Protein AF-A0A2T6ZXD9-F1 (afdb_monomer_lite)

Organism: Tuber borchii (NCBI:txid42251)

InterPro domains:
  IPR003653 Ulp1 protease family, C-terminal catalytic domain [PF02902] (50-123)
  IPR003653 Ulp1 protease family, C-terminal catalytic domain [PS50600] (36-130)
  IPR038765 Papain-like cysteine peptidase superfamily [SSF54001] (25-124)
  IPR051947 Sentrin-specific protease [PTHR46896] (20-125)

Structure (mmCIF, N/CA/C/O backbone):
data_AF-A0A2T6ZXD9-F1
#
_entry.id   AF-A0A2T6ZXD9-F1
#
loop_
_atom_site.group_PDB
_atom_site.id
_atom_site.type_symbol
_atom_site.label_atom_id
_atom_site.label_alt_id
_atom_site.label_comp_id
_atom_site.label_asym_id
_atom_site.label_entity_id
_atom_site.label_seq_id
_atom_site.pdbx_PDB_ins_code
_atom_site.Cartn_x
_atom_site.Cartn_y
_atom_site.Cartn_z
_atom_site.occupancy
_atom_site.B_iso_or_equiv
_atom_site.auth_seq_id
_atom_site.auth_comp_id
_atom_site.auth_asym_id
_atom_site.auth_atom_id
_atom_site.pdbx_PDB_model_num
ATOM 1 N N . MET A 1 1 ? 11.673 -46.693 -31.190 1.00 43.56 1 MET A N 1
ATOM 2 C CA . MET A 1 1 ? 11.686 -45.631 -30.162 1.00 43.56 1 MET A CA 1
ATOM 3 C C . MET A 1 1 ? 11.709 -44.288 -30.877 1.00 43.56 1 MET A C 1
ATOM 5 O O . MET A 1 1 ? 12.627 -44.066 -31.653 1.00 43.56 1 MET A O 1
ATOM 9 N N . GLN A 1 2 ? 10.683 -43.449 -30.717 1.00 45.06 2 GLN A N 1
ATOM 10 C CA . GLN A 1 2 ? 10.698 -42.066 -31.217 1.00 45.06 2 GLN A CA 1
ATOM 11 C C . GLN A 1 2 ? 11.310 -41.153 -30.146 1.00 45.06 2 GLN A C 1
ATOM 13 O O . GLN A 1 2 ? 11.036 -41.375 -28.965 1.00 45.06 2 GLN A O 1
ATOM 18 N N . PRO A 1 3 ? 12.118 -40.145 -30.516 1.00 53.22 3 PRO A N 1
ATOM 19 C CA . PRO A 1 3 ? 12.628 -39.189 -29.548 1.00 53.22 3 PRO A CA 1
ATOM 20 C C . PRO A 1 3 ? 11.479 -38.319 -29.029 1.00 53.22 3 PRO A C 1
ATOM 22 O O . PRO A 1 3 ? 10.650 -37.827 -29.800 1.00 53.22 3 PRO A O 1
ATOM 25 N N . LEU A 1 4 ? 11.433 -38.155 -27.708 1.00 50.59 4 LEU A N 1
ATOM 26 C CA . LEU A 1 4 ? 10.533 -37.247 -27.008 1.00 50.59 4 LEU A CA 1
ATOM 27 C C . LEU A 1 4 ? 10.721 -35.841 -27.598 1.00 50.59 4 LEU A C 1
ATOM 29 O O . LEU A 1 4 ? 11.824 -35.299 -27.556 1.00 50.59 4 LEU A O 1
ATOM 33 N N . ARG A 1 5 ? 9.666 -35.264 -28.190 1.00 52.94 5 ARG A N 1
ATOM 34 C CA . ARG A 1 5 ? 9.670 -33.852 -28.594 1.00 52.94 5 ARG A CA 1
ATOM 35 C C . ARG A 1 5 ? 9.967 -33.031 -27.343 1.00 52.94 5 ARG A C 1
ATOM 37 O O . ARG A 1 5 ? 9.114 -32.948 -26.466 1.00 52.94 5 ARG A O 1
ATOM 44 N N . GLU A 1 6 ? 11.148 -32.426 -27.275 1.00 54.09 6 GLU A N 1
ATOM 45 C CA . GLU A 1 6 ? 11.405 -31.345 -26.330 1.00 54.09 6 GLU A CA 1
ATOM 46 C C . GLU A 1 6 ? 10.310 -30.296 -26.529 1.00 54.09 6 GLU A C 1
ATOM 48 O O . GLU A 1 6 ? 10.218 -29.653 -27.581 1.00 54.09 6 GLU A O 1
ATOM 53 N N . SER A 1 7 ? 9.436 -30.156 -25.534 1.00 50.47 7 SER A N 1
ATOM 54 C CA . SER A 1 7 ? 8.507 -29.043 -25.461 1.00 50.47 7 SER A CA 1
ATOM 55 C C . SER A 1 7 ? 9.352 -27.786 -25.306 1.00 50.47 7 SER A C 1
ATOM 57 O O . SER A 1 7 ? 9.782 -27.440 -24.207 1.00 50.47 7 SER A O 1
ATOM 59 N N . ARG A 1 8 ? 9.650 -27.112 -26.418 1.00 51.69 8 ARG A N 1
ATOM 60 C CA . ARG A 1 8 ? 10.178 -25.752 -26.374 1.00 51.69 8 ARG A CA 1
ATOM 61 C C . ARG A 1 8 ? 9.083 -24.891 -25.764 1.00 51.69 8 ARG A C 1
ATOM 63 O O . ARG A 1 8 ? 8.181 -24.453 -26.477 1.00 51.69 8 ARG A O 1
ATOM 70 N N . SER A 1 9 ? 9.147 -24.685 -24.452 1.00 56.50 9 SER A N 1
ATOM 71 C CA . SER A 1 9 ? 8.380 -23.637 -23.795 1.00 56.50 9 SER A CA 1
ATOM 72 C C . SER A 1 9 ? 8.631 -22.344 -24.575 1.00 56.50 9 SER A C 1
ATOM 74 O O . SER A 1 9 ? 9.790 -22.070 -24.926 1.00 56.50 9 SER A O 1
ATOM 76 N N . PRO A 1 10 ? 7.589 -21.575 -24.931 1.00 58.97 10 PRO A N 1
ATOM 77 C CA . PRO A 1 10 ? 7.788 -20.286 -25.569 1.00 58.97 10 PRO A CA 1
ATOM 78 C C . PRO A 1 10 ? 8.762 -19.488 -24.704 1.00 58.97 10 PRO A C 1
ATOM 80 O O . PRO A 1 10 ? 8.555 -19.382 -23.499 1.00 58.97 10 PRO A O 1
ATOM 83 N N . LYS A 1 11 ? 9.848 -18.960 -25.283 1.00 60.44 11 LYS A N 1
ATOM 84 C CA . LYS A 1 11 ? 10.705 -18.014 -24.559 1.00 60.44 11 LYS A CA 1
ATOM 85 C C . LYS A 1 11 ? 9.822 -16.830 -24.188 1.00 60.44 11 LYS A C 1
ATOM 87 O O . LYS A 1 11 ? 9.493 -16.029 -25.066 1.00 60.44 11 LYS A O 1
ATOM 92 N N . VAL A 1 12 ? 9.403 -16.756 -22.929 1.00 65.44 12 VAL A N 1
ATOM 93 C CA . VAL A 1 12 ? 8.615 -15.634 -22.436 1.00 65.44 12 VAL A CA 1
ATOM 94 C C . VAL A 1 12 ? 9.453 -14.387 -22.644 1.00 65.44 12 VAL A C 1
ATOM 96 O O . VAL A 1 12 ? 10.605 -14.297 -22.213 1.00 65.44 12 VAL A O 1
ATOM 99 N N . ARG A 1 13 ? 8.921 -13.462 -23.444 1.00 71.62 13 ARG A N 1
ATOM 100 C CA . ARG A 1 13 ? 9.622 -12.220 -23.743 1.00 71.62 13 ARG A CA 1
ATOM 101 C C . ARG A 1 13 ? 9.670 -11.419 -22.453 1.00 71.62 13 ARG A C 1
ATOM 103 O O . ARG A 1 13 ? 8.627 -11.026 -21.936 1.00 71.62 13 ARG A O 1
ATOM 110 N N . LYS A 1 14 ? 10.884 -11.188 -21.953 1.00 80.69 14 LYS A N 1
ATOM 111 C CA . LYS A 1 14 ? 11.117 -10.263 -20.847 1.00 80.69 14 LYS A CA 1
ATOM 112 C C . LYS A 1 14 ? 10.500 -8.914 -21.211 1.00 80.69 14 LYS A C 1
ATOM 114 O O . LYS A 1 14 ? 10.654 -8.466 -22.348 1.00 80.69 14 LYS A O 1
ATOM 119 N N . LEU A 1 15 ? 9.800 -8.300 -20.261 1.00 88.81 15 LEU A N 1
ATOM 120 C CA . LEU A 1 15 ? 9.161 -7.009 -20.481 1.00 88.81 15 LEU A CA 1
ATOM 121 C C . LEU A 1 15 ? 10.205 -5.979 -20.930 1.00 88.81 15 LEU A C 1
ATOM 123 O O . LEU A 1 15 ? 11.213 -5.765 -20.252 1.00 88.81 15 LEU A O 1
ATOM 127 N N . GLU A 1 16 ? 9.959 -5.345 -22.073 1.00 91.94 16 GLU A N 1
ATOM 128 C CA . GLU A 1 16 ? 10.763 -4.215 -22.523 1.00 91.94 16 GLU A CA 1
ATOM 129 C C . GLU A 1 16 ? 10.326 -2.965 -21.763 1.00 91.94 16 GLU A C 1
ATOM 131 O O . GLU A 1 16 ? 9.183 -2.522 -21.870 1.00 91.94 16 GLU A O 1
ATOM 136 N N . LEU A 1 17 ? 11.237 -2.409 -20.964 1.00 92.56 17 LEU A N 1
ATOM 137 C CA . LEU A 1 17 ? 10.941 -1.222 -20.172 1.00 92.56 17 LEU A CA 1
ATOM 138 C C . LEU A 1 17 ? 10.900 0.043 -21.047 1.00 92.56 17 LEU A C 1
ATOM 140 O O . LEU A 1 17 ? 11.720 0.176 -21.965 1.00 92.56 17 LEU A O 1
ATOM 144 N N . PRO A 1 18 ? 9.985 0.987 -20.753 1.00 90.75 18 PRO A N 1
ATOM 145 C CA . PRO A 1 18 ? 9.837 2.215 -21.524 1.00 90.75 18 PRO A CA 1
ATOM 146 C C . PRO A 1 18 ? 11.098 3.080 -21.436 1.00 90.75 18 PRO A C 1
ATOM 148 O O . PRO A 1 18 ? 11.565 3.397 -20.350 1.00 90.75 18 PRO A O 1
ATOM 151 N N . LYS A 1 19 ? 11.640 3.501 -22.583 1.00 90.75 19 LYS A N 1
ATOM 152 C CA . LYS A 1 19 ? 12.809 4.392 -22.654 1.00 90.75 19 LYS A CA 1
ATOM 153 C C . LYS A 1 19 ? 12.383 5.829 -23.002 1.00 90.75 19 LYS A C 1
ATOM 155 O O . LYS A 1 19 ? 11.464 5.986 -23.803 1.00 90.75 19 LYS A O 1
ATOM 160 N N . PRO A 1 20 ? 13.083 6.863 -22.496 1.00 91.94 20 PRO A N 1
ATOM 161 C CA . PRO A 1 20 ? 14.217 6.789 -21.570 1.00 91.94 20 PRO A CA 1
ATOM 162 C C . PRO A 1 20 ? 13.789 6.397 -20.147 1.00 91.94 20 PRO A C 1
ATOM 164 O O . PRO A 1 20 ? 12.619 6.519 -19.787 1.00 91.94 20 PRO A O 1
ATOM 167 N N . LYS A 1 21 ? 14.756 5.942 -19.336 1.00 93.88 21 LYS A N 1
ATOM 168 C CA . LYS A 1 21 ? 14.542 5.726 -17.900 1.00 93.88 21 LYS A CA 1
ATOM 169 C C . LYS A 1 21 ? 13.995 7.011 -17.271 1.00 93.88 21 LYS A C 1
ATOM 171 O O . LYS A 1 21 ? 14.433 8.107 -17.621 1.00 93.88 21 LYS A O 1
ATOM 176 N N . TRP A 1 22 ? 13.043 6.862 -16.354 1.00 92.94 22 TRP A N 1
ATOM 177 C CA . TRP A 1 22 ? 12.459 7.991 -15.638 1.00 92.94 22 TRP A CA 1
ATOM 178 C C . TRP A 1 22 ? 13.537 8.770 -14.881 1.00 92.94 22 TRP A C 1
ATOM 180 O O . TRP A 1 22 ? 14.479 8.185 -1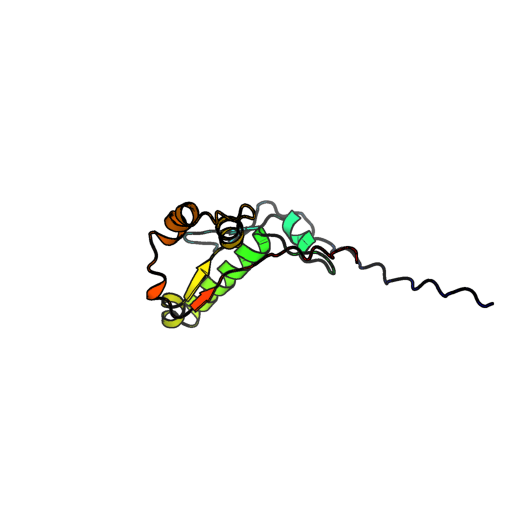4.346 1.00 92.94 22 TRP A O 1
ATOM 190 N N . LEU A 1 23 ? 13.391 10.094 -14.832 1.00 91.69 23 LEU A N 1
ATOM 191 C CA . LEU A 1 23 ? 14.345 10.969 -14.144 1.00 91.69 23 LEU A CA 1
ATOM 192 C C . LEU A 1 23 ? 14.267 10.831 -12.616 1.00 91.69 23 LEU A C 1
ATOM 194 O O . LEU A 1 23 ? 15.245 11.102 -11.926 1.00 91.69 23 LEU A O 1
ATOM 198 N N . SER A 1 24 ? 13.114 10.409 -12.095 1.00 94.81 24 SER A N 1
ATOM 199 C CA . SER A 1 24 ? 12.847 10.229 -10.670 1.00 94.81 24 SER A CA 1
ATOM 200 C C . SER A 1 24 ? 11.841 9.102 -10.439 1.00 94.81 24 SER A C 1
ATOM 202 O O . SER A 1 24 ? 11.048 8.786 -11.331 1.00 94.81 24 SER A O 1
ATOM 204 N N . SER A 1 25 ? 11.834 8.546 -9.229 1.00 95.94 25 SER A N 1
ATOM 205 C CA . SER A 1 25 ? 10.832 7.585 -8.767 1.00 95.94 25 SER A CA 1
ATOM 206 C C . SER A 1 25 ? 9.418 8.174 -8.839 1.00 95.94 25 SER A C 1
ATOM 208 O O . SER A 1 25 ? 9.208 9.374 -8.627 1.00 95.94 25 SER A O 1
ATOM 210 N N . LEU A 1 26 ? 8.430 7.324 -9.110 1.00 95.56 26 LEU A N 1
ATOM 211 C CA . LEU A 1 26 ? 7.018 7.685 -9.032 1.00 95.56 26 LEU A CA 1
ATOM 212 C C . LEU A 1 26 ? 6.594 7.742 -7.560 1.00 95.56 26 LEU A C 1
ATOM 214 O O . LEU A 1 26 ? 6.784 6.780 -6.820 1.00 95.56 26 LEU A O 1
ATOM 218 N N . LEU A 1 27 ? 5.982 8.853 -7.150 1.00 97.00 27 LEU A N 1
ATOM 219 C CA . LEU A 1 27 ? 5.413 9.033 -5.814 1.00 97.00 27 LEU A CA 1
ATOM 220 C C . LEU A 1 27 ? 3.890 9.118 -5.908 1.00 97.00 27 LEU A C 1
ATOM 222 O O . LEU A 1 27 ? 3.368 10.050 -6.521 1.00 97.00 27 LEU A O 1
ATOM 226 N N . TYR A 1 28 ? 3.182 8.176 -5.283 1.00 96.56 28 TYR A N 1
ATOM 227 C CA . TYR A 1 28 ? 1.718 8.123 -5.320 1.00 96.56 28 TYR A CA 1
ATOM 228 C C . TYR A 1 28 ? 1.082 7.956 -3.923 1.00 96.56 28 TYR A C 1
ATOM 230 O O . TYR A 1 28 ? 1.505 7.078 -3.182 1.00 96.56 28 TYR A O 1
ATOM 238 N N . PRO A 1 29 ? 0.027 8.702 -3.547 1.00 95.88 29 PRO A N 1
ATOM 239 C CA . PRO A 1 29 ? -0.619 9.732 -4.351 1.00 95.88 29 PRO A CA 1
ATOM 240 C C . PRO A 1 29 ? 0.328 10.907 -4.609 1.00 95.88 29 PRO A C 1
ATOM 242 O O . PRO A 1 29 ? 1.261 11.150 -3.842 1.00 95.88 29 PRO A O 1
ATOM 245 N N . PHE A 1 30 ? 0.102 11.610 -5.720 1.00 93.50 30 PHE A N 1
ATOM 246 C CA . PHE A 1 30 ? 0.940 12.746 -6.122 1.00 93.50 30 PHE A CA 1
ATOM 247 C C . PHE A 1 30 ? 0.933 13.863 -5.069 1.00 93.50 30 PHE A C 1
ATOM 249 O O . PHE A 1 30 ? 1.919 14.581 -4.893 1.00 93.50 30 PHE A O 1
ATOM 256 N N . GLU A 1 31 ? -0.158 13.948 -4.307 1.00 90.44 31 GLU A N 1
ATOM 257 C CA . GLU A 1 31 ? -0.357 14.883 -3.211 1.00 90.44 31 GLU A CA 1
ATOM 258 C C . GLU A 1 31 ? -0.844 14.162 -1.952 1.00 90.44 31 GLU A C 1
ATOM 260 O O . GLU A 1 31 ? -1.460 13.099 -2.014 1.00 90.44 31 GLU A O 1
ATOM 265 N N . GLY A 1 32 ? -0.567 14.750 -0.788 1.00 87.50 32 GLY A N 1
ATOM 266 C CA . GLY A 1 32 ? -0.995 14.198 0.495 1.00 87.50 32 GLY A CA 1
ATOM 267 C C . GLY A 1 32 ? -0.068 13.126 1.094 1.00 87.50 32 GLY A C 1
ATOM 268 O O . GLY A 1 32 ? 1.051 12.906 0.610 1.00 87.50 32 GLY A O 1
ATOM 269 N N . PRO A 1 33 ? -0.503 12.513 2.213 1.00 88.81 33 PRO A N 1
ATOM 270 C CA . PRO A 1 33 ? 0.317 11.624 3.030 1.00 88.81 33 PRO A CA 1
ATOM 271 C C . PRO A 1 33 ? 0.343 10.177 2.511 1.00 88.81 33 PRO A C 1
ATOM 273 O O . PRO A 1 33 ? -0.440 9.784 1.642 1.00 88.81 33 PRO A O 1
ATOM 276 N N . LYS A 1 34 ? 1.217 9.363 3.126 1.00 89.06 34 LYS A N 1
ATOM 277 C CA . LYS A 1 34 ? 1.369 7.915 2.872 1.00 89.06 34 LYS A CA 1
ATOM 278 C C . LYS A 1 34 ? 1.715 7.584 1.413 1.00 89.06 34 LYS A C 1
ATOM 280 O O . LYS A 1 34 ? 1.142 6.668 0.820 1.00 89.06 34 LYS A O 1
ATOM 285 N N . ARG A 1 35 ? 2.641 8.352 0.833 1.00 95.00 35 ARG A N 1
ATOM 286 C CA . ARG A 1 35 ? 3.099 8.133 -0.541 1.00 95.00 35 ARG A CA 1
ATOM 287 C C . ARG A 1 35 ? 3.858 6.813 -0.658 1.00 95.00 35 ARG A C 1
ATOM 289 O O . ARG A 1 35 ? 4.697 6.506 0.183 1.00 95.00 35 ARG A O 1
ATOM 2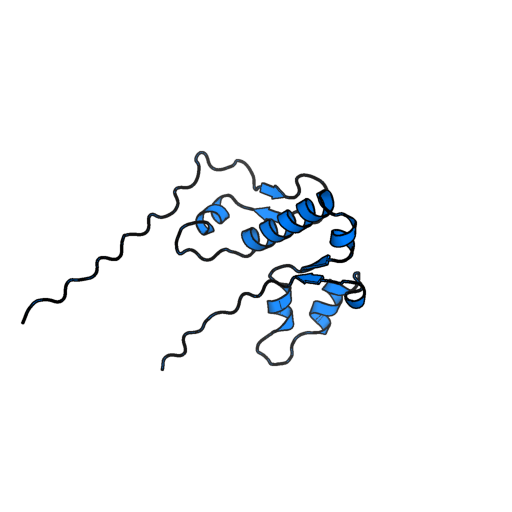96 N N . GLN A 1 36 ? 3.549 6.071 -1.707 1.00 96.75 36 GLN A N 1
ATOM 297 C CA . GLN A 1 36 ? 4.252 4.888 -2.168 1.00 96.75 36 GLN A CA 1
ATOM 298 C C . GLN A 1 36 ? 5.263 5.311 -3.221 1.00 96.75 36 GLN A C 1
ATOM 300 O O . GLN A 1 36 ? 4.963 6.162 -4.063 1.00 96.75 36 GLN A O 1
ATOM 305 N N . VAL A 1 37 ? 6.450 4.724 -3.139 1.00 96.69 37 VAL A N 1
ATOM 306 C CA . VAL A 1 37 ? 7.540 4.945 -4.084 1.00 96.69 37 VAL A CA 1
ATOM 307 C C . VAL A 1 37 ? 7.565 3.765 -5.043 1.00 96.69 37 VAL A C 1
ATOM 309 O O . VAL A 1 37 ? 7.584 2.620 -4.596 1.00 96.69 37 VAL A O 1
ATOM 312 N N . VAL A 1 38 ? 7.558 4.044 -6.342 1.00 97.56 38 VAL A N 1
ATOM 313 C CA . VAL A 1 38 ? 7.774 3.040 -7.385 1.00 97.56 38 VAL A CA 1
ATOM 314 C C . VAL A 1 38 ? 8.981 3.464 -8.205 1.00 97.56 38 VAL A C 1
ATOM 316 O O . VAL A 1 38 ? 8.986 4.529 -8.830 1.00 97.56 38 VAL A O 1
ATOM 319 N N . GLU A 1 39 ? 10.013 2.632 -8.177 1.00 96.81 39 GLU A N 1
ATOM 320 C CA . GLU A 1 39 ? 11.235 2.829 -8.942 1.00 96.81 39 GLU A CA 1
ATOM 321 C C . GLU A 1 39 ? 11.055 2.353 -10.384 1.00 96.81 39 GLU A C 1
ATOM 323 O O . GLU A 1 39 ? 10.229 1.492 -10.689 1.00 96.81 39 GLU A O 1
ATOM 328 N N . TYR A 1 40 ? 11.861 2.884 -11.301 1.00 96.44 40 TYR A N 1
ATOM 329 C CA . TYR A 1 40 ? 11.829 2.447 -12.699 1.00 96.44 40 TYR A CA 1
ATOM 330 C C . TYR A 1 40 ? 12.120 0.941 -12.840 1.00 96.44 40 TYR A C 1
ATOM 332 O O . TYR A 1 40 ? 11.535 0.255 -13.676 1.00 96.44 40 TYR A O 1
ATOM 340 N N . GLU A 1 41 ? 13.011 0.416 -12.000 1.00 94.31 41 GLU A N 1
ATOM 341 C CA . GLU A 1 41 ? 13.371 -0.999 -11.945 1.00 94.31 41 GLU A CA 1
ATOM 342 C C . GLU A 1 41 ? 12.206 -1.897 -11.512 1.00 94.31 41 GLU A C 1
ATOM 344 O O . GLU A 1 41 ? 12.134 -3.046 -11.958 1.00 94.31 41 GLU A O 1
ATOM 349 N N . ASP A 1 42 ? 11.271 -1.379 -10.705 1.00 95.81 42 ASP A N 1
ATOM 350 C CA . ASP A 1 42 ? 10.103 -2.137 -10.249 1.00 95.81 42 ASP A CA 1
ATOM 351 C C . ASP A 1 42 ? 9.242 -2.577 -11.440 1.00 95.81 42 ASP A C 1
ATOM 353 O O . ASP A 1 42 ? 8.689 -3.674 -11.428 1.00 95.81 42 ASP A O 1
ATOM 357 N N . LEU A 1 43 ? 9.207 -1.792 -12.526 1.00 94.88 43 LEU A N 1
ATOM 358 C CA . LEU A 1 43 ? 8.446 -2.110 -13.737 1.00 94.88 43 LEU A CA 1
ATOM 359 C C . LEU A 1 43 ? 8.801 -3.471 -14.336 1.00 94.88 43 LEU A C 1
ATOM 361 O O . LEU A 1 43 ? 7.936 -4.115 -14.921 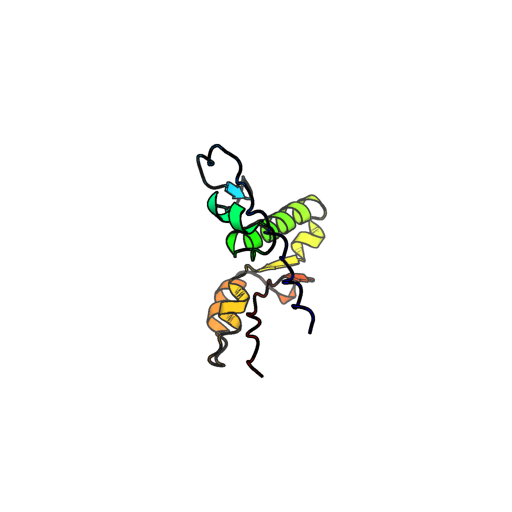1.00 94.88 43 LEU A O 1
ATOM 365 N N . ALA A 1 44 ? 10.043 -3.942 -14.180 1.00 93.69 44 ALA A N 1
ATOM 366 C CA . ALA A 1 44 ? 10.447 -5.247 -14.701 1.00 93.69 44 ALA A CA 1
ATOM 367 C C . ALA A 1 44 ? 9.620 -6.393 -14.098 1.00 93.69 44 ALA A C 1
ATOM 369 O O . ALA A 1 44 ? 9.417 -7.410 -14.758 1.00 93.69 44 ALA A O 1
ATOM 370 N N . ARG A 1 45 ? 9.101 -6.205 -12.878 1.00 94.62 45 ARG A N 1
ATOM 371 C CA . ARG A 1 45 ? 8.268 -7.172 -12.153 1.00 94.62 45 ARG A CA 1
ATOM 372 C C . ARG A 1 45 ? 6.832 -7.248 -12.673 1.00 94.62 45 ARG A C 1
ATOM 374 O O . ARG A 1 45 ? 6.109 -8.150 -12.279 1.00 94.62 45 ARG A O 1
ATOM 381 N N . LEU A 1 46 ? 6.428 -6.340 -13.567 1.00 94.31 46 LEU A N 1
ATOM 382 C CA . LEU A 1 46 ? 5.152 -6.405 -14.292 1.00 94.31 46 LEU A CA 1
ATOM 383 C C . LEU A 1 46 ? 5.217 -7.333 -15.518 1.00 94.31 46 LEU A C 1
ATOM 385 O O . LEU A 1 46 ? 4.226 -7.483 -16.233 1.00 94.31 46 LEU A O 1
ATOM 389 N N . GLY A 1 47 ? 6.387 -7.908 -15.808 1.00 92.12 47 GLY A N 1
ATOM 390 C CA . GLY A 1 47 ? 6.559 -8.851 -16.903 1.00 92.12 47 GLY A CA 1
ATOM 391 C C . GLY A 1 47 ? 5.806 -10.162 -16.691 1.00 92.12 47 GLY A C 1
ATOM 392 O O . GLY A 1 47 ? 5.462 -10.543 -15.575 1.00 92.12 47 GLY A O 1
ATOM 393 N N . ALA A 1 48 ? 5.563 -10.874 -17.790 1.00 88.94 48 ALA A N 1
ATOM 394 C CA . ALA A 1 48 ? 4.991 -12.211 -17.724 1.00 88.94 48 ALA A CA 1
ATOM 395 C C . ALA A 1 48 ? 5.909 -13.155 -16.926 1.00 88.94 48 ALA A C 1
ATOM 397 O O . ALA A 1 48 ? 7.127 -13.102 -17.081 1.00 88.94 48 ALA A O 1
ATOM 398 N N . GLU A 1 49 ? 5.299 -14.013 -16.103 1.00 87.56 49 GLU A N 1
ATOM 399 C CA . GLU A 1 49 ? 5.975 -14.978 -15.215 1.00 87.56 49 GLU A CA 1
ATOM 400 C C . GLU A 1 49 ? 6.891 -14.362 -14.139 1.00 87.56 49 GLU A C 1
ATOM 402 O O . GLU A 1 49 ? 7.629 -15.078 -13.465 1.00 87.56 49 GLU A O 1
ATOM 407 N N . GLU A 1 50 ? 6.816 -13.049 -13.913 1.00 90.75 50 GLU A N 1
ATOM 408 C CA . GLU A 1 50 ? 7.488 -12.387 -12.796 1.00 90.75 50 GLU A CA 1
ATOM 409 C C . GLU A 1 50 ? 6.553 -12.272 -11.585 1.00 90.75 50 GLU A C 1
ATOM 411 O O . GLU A 1 50 ? 5.348 -12.048 -11.710 1.00 90.75 50 GLU A O 1
ATOM 416 N N . PHE A 1 51 ? 7.113 -12.388 -10.379 1.00 91.19 51 PHE A N 1
ATOM 417 C CA . PHE A 1 51 ? 6.368 -12.078 -9.159 1.00 91.19 51 PHE A CA 1
ATOM 418 C C . PHE A 1 51 ? 6.352 -10.569 -8.925 1.00 91.19 51 PHE A C 1
ATOM 420 O O . PHE A 1 51 ? 7.403 -9.930 -8.927 1.00 91.19 51 PHE A O 1
ATOM 427 N N . LEU A 1 52 ? 5.193 -9.992 -8.618 1.00 94.25 52 LEU A N 1
ATOM 428 C CA . LEU A 1 52 ? 5.141 -8.607 -8.149 1.00 94.25 52 LEU A CA 1
ATOM 429 C C . LEU A 1 52 ? 5.989 -8.445 -6.880 1.00 94.25 52 LEU A C 1
ATOM 431 O O . LEU A 1 52 ? 6.113 -9.370 -6.076 1.00 94.25 52 LEU A O 1
ATOM 435 N N . ASN A 1 53 ? 6.605 -7.277 -6.718 1.00 94.12 53 ASN A N 1
ATOM 436 C CA . ASN A 1 53 ? 7.305 -6.937 -5.485 1.00 94.12 53 ASN A CA 1
ATOM 437 C C . ASN A 1 53 ? 6.414 -6.101 -4.555 1.00 94.12 53 ASN A C 1
ATOM 439 O O . ASN A 1 53 ? 5.338 -5.634 -4.938 1.00 94.12 53 ASN A O 1
ATOM 443 N N . ASP A 1 54 ? 6.893 -5.895 -3.331 1.00 94.50 54 ASP A N 1
ATOM 444 C CA . ASP A 1 54 ? 6.162 -5.160 -2.301 1.00 94.50 54 ASP A CA 1
ATOM 445 C C . ASP A 1 54 ? 5.849 -3.714 -2.703 1.00 94.50 54 ASP A C 1
ATOM 447 O O . ASP A 1 54 ? 4.757 -3.230 -2.412 1.00 94.50 54 ASP A O 1
ATOM 451 N N . ASN A 1 55 ? 6.758 -3.027 -3.405 1.00 95.88 55 ASN A N 1
ATOM 452 C CA . ASN A 1 55 ? 6.537 -1.648 -3.852 1.00 95.88 55 ASN A CA 1
ATOM 453 C C . ASN A 1 55 ? 5.323 -1.549 -4.780 1.00 95.88 55 ASN A C 1
ATOM 455 O O . ASN A 1 55 ? 4.450 -0.710 -4.563 1.00 95.88 55 ASN A O 1
ATOM 459 N N . LEU A 1 56 ? 5.230 -2.436 -5.777 1.00 96.94 56 LEU A N 1
ATOM 460 C CA . LEU A 1 56 ? 4.115 -2.456 -6.724 1.00 96.94 56 LEU A CA 1
ATOM 461 C C . LEU A 1 56 ? 2.790 -2.832 -6.059 1.00 96.94 56 LEU A C 1
ATOM 463 O O . LEU A 1 56 ? 1.763 -2.221 -6.356 1.00 96.94 56 LEU A O 1
ATOM 467 N N . ILE A 1 57 ? 2.803 -3.809 -5.148 1.00 96.62 57 ILE A N 1
ATOM 468 C CA . ILE A 1 57 ? 1.592 -4.225 -4.429 1.00 96.62 57 ILE A CA 1
ATOM 469 C C . ILE A 1 57 ? 1.106 -3.089 -3.525 1.00 96.62 57 ILE A C 1
ATOM 471 O O . ILE A 1 57 ? -0.062 -2.709 -3.592 1.00 96.62 57 ILE A O 1
ATOM 475 N N . ASN A 1 58 ? 1.994 -2.497 -2.724 1.00 96.62 58 ASN A N 1
ATOM 476 C CA . ASN A 1 58 ? 1.640 -1.394 -1.831 1.00 96.62 58 ASN A CA 1
ATOM 477 C C . ASN A 1 58 ? 1.178 -0.155 -2.610 1.00 96.62 58 ASN A C 1
ATOM 479 O O . ASN A 1 58 ? 0.201 0.484 -2.217 1.00 96.62 58 ASN A O 1
ATOM 483 N N . PHE A 1 59 ? 1.821 0.152 -3.744 1.00 97.50 59 PHE A N 1
ATOM 484 C CA . PHE A 1 59 ? 1.361 1.177 -4.681 1.00 97.50 59 PHE A CA 1
ATOM 485 C C . PHE A 1 59 ? -0.073 0.917 -5.143 1.00 97.50 59 PHE A C 1
ATOM 487 O O . PHE A 1 59 ? -0.915 1.811 -5.056 1.00 97.50 59 PHE A O 1
ATOM 494 N N . TYR A 1 60 ? -0.370 -0.298 -5.602 1.00 97.38 60 TYR A N 1
ATOM 495 C CA . TYR A 1 60 ? -1.681 -0.602 -6.159 1.00 97.38 60 TYR A CA 1
ATOM 496 C C . TYR A 1 60 ? -2.780 -0.638 -5.089 1.00 97.38 60 TYR A C 1
ATOM 498 O O . TYR A 1 60 ? -3.878 -0.139 -5.321 1.00 97.38 60 TYR A O 1
ATOM 506 N N . LEU A 1 61 ? -2.478 -1.124 -3.881 1.00 97.06 61 LEU A N 1
ATOM 507 C CA . LEU A 1 61 ? -3.388 -1.020 -2.735 1.00 97.06 61 LEU A CA 1
ATOM 508 C C . LEU A 1 61 ? -3.691 0.442 -2.397 1.00 97.06 61 LEU A C 1
ATOM 510 O O . LEU A 1 61 ? -4.850 0.803 -2.200 1.00 97.06 61 LEU A O 1
ATOM 514 N N . ARG A 1 62 ? -2.668 1.306 -2.405 1.00 96.94 62 ARG A N 1
ATOM 515 C CA . ARG A 1 62 ? -2.857 2.744 -2.189 1.00 96.94 62 ARG A CA 1
ATOM 516 C C . ARG A 1 62 ? -3.680 3.388 -3.305 1.00 96.94 62 ARG A C 1
ATOM 518 O O . ARG A 1 62 ? -4.478 4.276 -3.021 1.00 96.94 62 ARG A O 1
ATOM 525 N N . TYR A 1 63 ? -3.501 2.958 -4.553 1.00 97.12 63 TYR A N 1
ATOM 526 C CA . TYR A 1 63 ? -4.328 3.393 -5.679 1.00 97.12 63 TYR A CA 1
ATOM 527 C C . TYR A 1 63 ? -5.800 3.034 -5.463 1.00 97.12 63 TYR A C 1
ATOM 529 O O . TYR A 1 63 ? -6.653 3.914 -5.548 1.00 97.12 63 TYR A O 1
ATOM 537 N N . ILE A 1 64 ? -6.093 1.784 -5.093 1.00 97.00 64 ILE A N 1
ATOM 538 C CA . ILE A 1 64 ? -7.459 1.344 -4.782 1.00 97.00 64 ILE A CA 1
ATOM 539 C C . ILE A 1 64 ? -8.054 2.175 -3.640 1.00 97.00 64 ILE A C 1
ATOM 541 O O . ILE A 1 64 ? -9.184 2.632 -3.762 1.00 97.00 64 ILE A O 1
ATOM 545 N N . GLU A 1 65 ? -7.306 2.411 -2.560 1.00 96.19 65 GLU A N 1
ATOM 546 C CA . GLU A 1 65 ? -7.764 3.221 -1.421 1.00 96.19 65 GLU A CA 1
ATOM 547 C C . GLU A 1 65 ? -8.137 4.654 -1.847 1.00 96.19 65 GLU A C 1
ATOM 549 O O . GLU A 1 65 ? -9.193 5.164 -1.473 1.00 96.19 65 GLU A O 1
ATOM 554 N N . VAL A 1 66 ? -7.302 5.302 -2.668 1.00 96.31 66 VAL A N 1
ATOM 555 C CA . VAL A 1 66 ? -7.551 6.667 -3.162 1.00 96.31 66 VAL A CA 1
ATOM 556 C C . VAL A 1 66 ? -8.744 6.714 -4.118 1.00 96.31 66 VAL A C 1
ATOM 558 O O . VAL A 1 66 ? -9.563 7.628 -4.027 1.00 96.31 66 VAL A O 1
ATOM 561 N N . GLU A 1 67 ? -8.868 5.751 -5.031 1.00 96.94 67 GLU A N 1
ATOM 562 C CA . GLU A 1 67 ? -10.015 5.686 -5.943 1.00 96.94 67 GLU A CA 1
ATOM 563 C C . GLU A 1 67 ? -11.315 5.344 -5.204 1.00 96.94 67 GLU A C 1
ATOM 565 O O . GLU A 1 67 ? -12.360 5.920 -5.508 1.00 96.94 67 GLU A O 1
ATOM 570 N N . LEU A 1 68 ? -11.254 4.489 -4.178 1.00 97.00 68 LEU A N 1
ATOM 571 C CA . LEU A 1 68 ? -12.383 4.213 -3.293 1.00 97.00 68 LEU A CA 1
ATOM 572 C C . LEU A 1 68 ? -12.823 5.486 -2.568 1.00 97.00 68 LEU A C 1
ATOM 574 O O . LEU A 1 68 ? -14.003 5.808 -2.590 1.00 97.00 68 LEU A O 1
ATOM 578 N N . GLN A 1 69 ? -11.884 6.263 -2.023 1.00 96.00 69 GLN A N 1
ATOM 579 C CA . GLN A 1 69 ? -12.196 7.529 -1.358 1.00 96.00 69 GLN A CA 1
ATOM 580 C C . GLN A 1 69 ? -12.876 8.547 -2.285 1.00 96.00 69 GLN A C 1
ATOM 582 O O . GLN A 1 69 ? -13.692 9.338 -1.820 1.00 96.00 69 GLN A O 1
ATOM 587 N N . LYS A 1 70 ? -12.561 8.539 -3.587 1.00 96.06 70 LYS A N 1
ATOM 588 C CA . LYS A 1 70 ? -13.231 9.396 -4.579 1.00 96.06 70 LYS A CA 1
ATOM 589 C C . LYS A 1 70 ? -14.621 8.884 -4.946 1.00 96.06 70 LYS A C 1
ATOM 591 O O . LYS A 1 70 ? -15.532 9.685 -5.129 1.00 96.06 70 LYS A O 1
ATOM 596 N N . ARG A 1 71 ? -14.760 7.567 -5.120 1.00 98.00 71 ARG A N 1
ATOM 597 C CA . ARG A 1 71 ? -15.987 6.935 -5.618 1.00 98.00 71 ARG A CA 1
ATOM 598 C C . ARG A 1 71 ? -17.051 6.789 -4.535 1.00 98.00 71 ARG A C 1
ATOM 600 O O . ARG A 1 71 ? -18.226 6.985 -4.817 1.00 98.00 71 ARG A O 1
ATOM 607 N N . ASP A 1 72 ? -16.631 6.403 -3.337 1.00 97.94 72 ASP A N 1
ATOM 608 C CA . ASP A 1 72 ? -17.487 6.096 -2.195 1.00 97.94 72 ASP A CA 1
ATOM 609 C C . ASP A 1 72 ? -16.757 6.455 -0.884 1.00 97.94 72 ASP A C 1
ATOM 611 O O . ASP A 1 72 ? -16.102 5.610 -0.261 1.00 97.94 72 ASP A O 1
ATOM 615 N N . PRO A 1 73 ? -16.814 7.735 -0.473 1.00 97.19 73 PRO A N 1
ATOM 616 C CA . PRO A 1 73 ? -16.122 8.210 0.719 1.00 97.19 73 PRO A CA 1
ATOM 617 C C . PRO A 1 73 ? -16.585 7.544 2.016 1.00 97.19 73 PRO A C 1
ATOM 619 O O . PRO A 1 73 ? -15.823 7.535 2.981 1.00 97.19 73 PRO A O 1
ATOM 622 N N . ASP A 1 74 ? -17.819 7.041 2.073 1.00 96.56 74 ASP A N 1
ATOM 623 C CA . 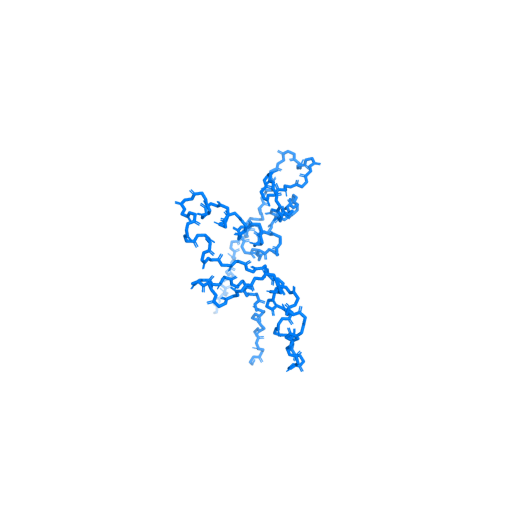ASP A 1 74 ? -18.360 6.427 3.283 1.00 96.56 74 ASP A CA 1
ATOM 624 C C . ASP A 1 74 ? -17.864 4.987 3.412 1.00 96.56 74 ASP A C 1
ATOM 626 O O . ASP A 1 74 ? -17.283 4.647 4.442 1.00 96.56 74 ASP A O 1
ATOM 630 N N . LEU A 1 75 ? -17.901 4.204 2.328 1.00 96.62 75 LEU A N 1
ATOM 631 C CA . LEU A 1 75 ? -17.259 2.887 2.302 1.00 96.62 75 LEU A CA 1
ATOM 632 C C . LEU A 1 75 ? -15.744 2.979 2.552 1.00 96.62 75 LEU A C 1
ATOM 634 O O . LEU A 1 75 ? -15.163 2.122 3.221 1.00 96.62 75 LEU A O 1
ATOM 638 N N . ALA A 1 76 ? -15.092 4.033 2.053 1.00 95.81 76 ALA A N 1
ATOM 639 C CA . ALA A 1 76 ? -13.672 4.272 2.302 1.00 95.81 76 ALA A CA 1
ATOM 640 C C . ALA A 1 76 ? -13.352 4.475 3.792 1.00 95.81 76 ALA A C 1
ATOM 642 O O . ALA A 1 76 ? -12.305 4.024 4.249 1.00 95.81 76 ALA A O 1
ATOM 643 N N . LYS A 1 77 ? -14.234 5.129 4.564 1.00 94.31 77 LYS A N 1
ATOM 644 C CA . LYS A 1 77 ? -14.046 5.316 6.017 1.00 94.31 77 LYS A CA 1
ATOM 645 C C . LYS A 1 77 ? -14.195 4.012 6.799 1.00 94.31 77 LYS A C 1
ATOM 647 O O . LYS A 1 77 ? -13.626 3.898 7.878 1.00 94.31 77 LYS A O 1
ATOM 652 N N . GLU A 1 78 ? -14.943 3.058 6.254 1.00 95.75 78 GLU A N 1
ATOM 653 C CA . GLU A 1 78 ? -15.209 1.749 6.860 1.00 95.75 78 GLU A CA 1
ATOM 654 C C . GLU A 1 78 ? -14.254 0.651 6.359 1.00 95.75 78 GLU A C 1
ATOM 656 O O . GLU A 1 78 ? -14.398 -0.517 6.729 1.00 95.75 78 GLU A O 1
ATOM 661 N N . THR A 1 79 ? -13.281 1.002 5.512 1.00 96.12 79 THR A N 1
ATOM 662 C CA . THR A 1 79 ? -12.319 0.065 4.923 1.00 96.12 79 THR A CA 1
ATOM 663 C C . THR A 1 79 ? -10.897 0.426 5.335 1.00 96.12 79 THR A C 1
ATOM 665 O O . THR A 1 79 ? -10.429 1.538 5.098 1.00 96.12 79 THR A O 1
ATOM 668 N N . TYR A 1 80 ? -10.160 -0.537 5.888 1.00 94.75 80 TYR A N 1
ATOM 669 C CA . TYR A 1 80 ? -8.768 -0.351 6.283 1.00 94.75 80 TYR A CA 1
ATOM 670 C C . TYR A 1 80 ? -7.810 -1.209 5.456 1.00 94.75 80 TYR A C 1
ATOM 672 O O . TYR A 1 80 ? -7.948 -2.429 5.389 1.00 94.75 80 TYR A O 1
ATOM 680 N N . PHE A 1 81 ? -6.802 -0.573 4.858 1.00 94.62 81 PHE A N 1
ATOM 681 C CA . PHE A 1 81 ? -5.774 -1.238 4.057 1.00 94.62 81 PHE A CA 1
ATOM 682 C C . PHE A 1 81 ? -4.462 -1.345 4.838 1.00 94.62 81 PHE A C 1
ATOM 684 O O . PHE A 1 81 ? -3.873 -0.338 5.241 1.00 94.62 81 PHE A O 1
ATOM 691 N N . LEU A 1 82 ? -3.980 -2.574 5.016 1.00 93.06 82 LEU A N 1
ATOM 692 C CA . LEU A 1 82 ? -2.647 -2.866 5.533 1.00 93.06 82 LEU A CA 1
ATOM 693 C C . LEU A 1 82 ? -1.648 -3.033 4.379 1.00 93.06 82 LEU A C 1
ATOM 695 O O . LEU A 1 82 ? -2.016 -3.401 3.265 1.00 93.06 82 LEU A O 1
ATOM 699 N N . ASN A 1 83 ? -0.371 -2.755 4.645 1.00 91.75 83 ASN A N 1
ATOM 700 C CA . ASN A 1 83 ? 0.703 -2.970 3.670 1.00 91.75 83 ASN A CA 1
ATOM 701 C C . ASN A 1 83 ? 1.201 -4.432 3.699 1.00 91.75 83 ASN A C 1
ATOM 703 O O . ASN A 1 83 ? 0.888 -5.191 4.622 1.00 91.75 83 ASN A O 1
ATOM 707 N N . THR A 1 84 ? 2.018 -4.816 2.716 1.00 91.69 84 THR A N 1
ATOM 708 C CA . THR A 1 84 ? 2.551 -6.188 2.559 1.00 91.69 84 THR A CA 1
ATOM 709 C C . THR A 1 84 ? 3.417 -6.686 3.714 1.00 91.69 84 THR A C 1
ATOM 711 O O . THR A 1 84 ? 3.562 -7.893 3.905 1.00 91.69 84 THR A O 1
ATOM 714 N N . PHE A 1 85 ? 3.959 -5.791 4.537 1.00 87.81 85 PHE A N 1
ATOM 715 C CA . PHE A 1 85 ? 4.829 -6.159 5.651 1.00 87.81 85 PHE A CA 1
ATOM 716 C C . PHE A 1 85 ? 4.055 -6.591 6.901 1.00 87.81 85 PHE A C 1
ATOM 718 O O . PHE A 1 85 ? 4.621 -7.284 7.747 1.00 87.81 85 PHE A O 1
ATOM 725 N N . PHE A 1 86 ? 2.777 -6.209 7.033 1.00 88.94 86 PHE A N 1
ATOM 726 C CA . PHE A 1 86 ? 1.987 -6.478 8.240 1.00 88.94 86 PHE A CA 1
ATOM 727 C C . PHE A 1 86 ? 1.947 -7.970 8.576 1.00 88.94 86 PHE A C 1
ATOM 729 O O . PHE A 1 86 ? 2.300 -8.372 9.687 1.00 88.94 86 PHE A O 1
ATOM 736 N N . TYR A 1 87 ? 1.567 -8.799 7.601 1.00 85.62 87 TYR A N 1
ATOM 737 C CA . TYR A 1 87 ? 1.437 -10.234 7.827 1.00 85.62 87 TYR A CA 1
ATOM 738 C C . TYR A 1 87 ? 2.787 -10.888 8.133 1.00 85.62 87 TYR A C 1
ATOM 740 O O . TYR A 1 87 ? 2.877 -11.696 9.051 1.00 85.62 87 TYR A O 1
ATOM 748 N N . GLY A 1 88 ? 3.861 -10.489 7.444 1.00 83.19 88 GLY A N 1
ATOM 749 C CA . GLY A 1 88 ? 5.203 -11.026 7.696 1.00 83.19 88 GLY A CA 1
ATOM 750 C C . GLY A 1 88 ? 5.728 -10.742 9.111 1.00 83.19 88 GLY A C 1
ATOM 751 O O . GLY A 1 88 ? 6.485 -11.542 9.664 1.00 83.19 88 GLY A O 1
ATOM 752 N N . VAL A 1 89 ? 5.317 -9.626 9.721 1.00 81.81 89 VAL A N 1
ATOM 753 C CA . VAL A 1 89 ? 5.630 -9.306 11.124 1.00 81.81 89 VAL A CA 1
ATOM 754 C C . VAL A 1 89 ? 4.736 -10.092 12.086 1.00 81.81 89 VAL A C 1
ATOM 756 O O . VAL A 1 89 ? 5.226 -10.586 13.104 1.00 81.81 89 VAL A O 1
ATOM 759 N N . LEU A 1 90 ? 3.448 -10.229 11.760 1.00 81.50 90 LEU A N 1
ATOM 760 C CA . LEU A 1 90 ? 2.475 -10.953 12.578 1.00 81.50 90 LEU A CA 1
ATOM 761 C C . LEU A 1 90 ? 2.771 -12.460 12.634 1.00 81.50 90 LEU A C 1
ATOM 763 O O . LEU A 1 90 ? 2.847 -13.032 13.716 1.00 81.50 90 LEU A O 1
ATOM 767 N N . ALA A 1 91 ? 2.966 -13.092 11.478 1.00 75.06 91 ALA A N 1
ATOM 768 C CA . ALA A 1 91 ? 3.042 -14.541 11.296 1.00 75.06 91 ALA A CA 1
ATOM 769 C C . ALA A 1 91 ? 4.479 -15.093 11.356 1.00 75.06 91 ALA A C 1
ATOM 771 O O . ALA A 1 91 ? 4.826 -16.053 10.663 1.00 75.06 91 ALA A O 1
ATOM 772 N N . ARG A 1 92 ? 5.356 -14.480 12.163 1.00 70.12 92 ARG A N 1
ATOM 773 C CA . ARG A 1 92 ? 6.745 -14.941 12.306 1.00 70.12 92 ARG A CA 1
ATOM 774 C C . ARG A 1 92 ? 6.803 -16.422 12.709 1.00 70.12 92 ARG A C 1
ATOM 776 O O . ARG A 1 92 ? 6.110 -16.881 13.612 1.00 70.12 92 ARG A O 1
ATOM 783 N N . LYS A 1 93 ? 7.661 -17.170 12.003 1.00 60.66 93 LYS A N 1
ATOM 784 C CA . LYS A 1 93 ? 7.760 -18.643 12.048 1.00 60.66 93 LYS A CA 1
ATOM 785 C C . LYS A 1 93 ? 8.269 -19.224 13.371 1.00 60.66 93 LYS A C 1
ATOM 787 O O . LYS A 1 93 ? 8.261 -20.438 13.528 1.00 60.66 93 LYS A O 1
ATOM 792 N N . ASP A 1 94 ? 8.711 -18.399 14.315 1.00 64.56 94 ASP A N 1
ATOM 793 C CA . ASP A 1 94 ? 9.145 -18.849 15.643 1.00 64.56 94 ASP A CA 1
ATOM 794 C C . ASP A 1 94 ? 7.968 -19.190 16.577 1.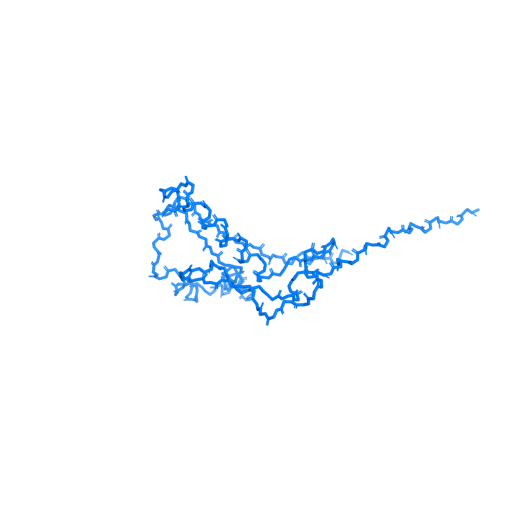00 64.56 94 ASP A C 1
ATOM 796 O O . ASP A 1 94 ? 8.182 -19.512 17.746 1.00 64.56 94 ASP A O 1
ATOM 800 N N . GLY A 1 95 ? 6.724 -19.115 16.083 1.00 56.84 95 GLY A N 1
ATOM 801 C CA . GLY A 1 95 ? 5.511 -19.402 16.855 1.00 56.84 95 GLY A CA 1
ATOM 802 C C . GLY A 1 95 ? 5.201 -18.335 17.908 1.00 56.84 95 GLY A C 1
ATOM 803 O O . GLY A 1 95 ? 4.173 -18.405 18.575 1.00 56.84 95 GLY A O 1
ATOM 804 N N . LYS A 1 96 ? 6.061 -17.318 18.028 1.00 57.78 96 LYS A N 1
ATOM 805 C CA . LYS A 1 96 ? 5.874 -16.127 18.849 1.00 57.78 96 LYS A CA 1
ATOM 806 C C . LYS A 1 96 ? 5.492 -14.987 17.922 1.00 57.78 96 LYS A C 1
ATOM 808 O O . LYS A 1 96 ? 6.217 -13.998 17.808 1.00 57.78 96 LYS A O 1
ATOM 813 N N . GLY A 1 97 ? 4.361 -15.157 17.233 1.00 58.91 97 GLY A N 1
ATOM 814 C CA . GLY A 1 97 ? 3.768 -14.089 16.439 1.00 58.91 97 GLY A CA 1
ATOM 815 C C . GLY A 1 97 ? 3.826 -12.793 17.241 1.00 58.91 97 GLY A C 1
ATOM 816 O O . GLY A 1 97 ? 3.419 -12.755 18.405 1.00 58.91 97 GLY A O 1
ATOM 817 N N . ASN A 1 98 ? 4.462 -11.765 16.682 1.00 71.88 98 ASN A N 1
ATOM 818 C CA . ASN A 1 98 ? 4.850 -10.603 17.469 1.00 71.88 98 ASN A CA 1
ATOM 819 C C . ASN A 1 98 ? 3.687 -9.614 17.504 1.00 71.88 98 ASN A C 1
ATOM 821 O O . ASN A 1 98 ? 3.712 -8.571 16.846 1.00 71.88 98 ASN A O 1
ATOM 825 N N . PHE A 1 99 ? 2.648 -9.991 18.254 1.00 73.88 99 PHE A N 1
ATOM 826 C CA . PHE A 1 99 ? 1.453 -9.181 18.454 1.00 73.88 99 PHE A CA 1
ATOM 827 C C . PHE A 1 99 ? 1.827 -7.768 18.924 1.00 73.88 99 PHE A C 1
ATOM 829 O O . PHE A 1 99 ? 1.342 -6.787 18.368 1.00 73.88 99 PHE A O 1
ATOM 836 N N . ASP A 1 100 ? 2.798 -7.653 19.834 1.00 76.62 100 ASP A N 1
ATOM 837 C CA . ASP A 1 100 ? 3.309 -6.369 20.328 1.00 76.62 100 ASP A CA 1
ATOM 838 C C . ASP A 1 100 ? 3.910 -5.484 19.220 1.00 76.62 100 ASP A C 1
ATOM 840 O O . ASP A 1 100 ? 3.805 -4.254 19.264 1.00 76.62 100 ASP A O 1
ATOM 844 N N . SER A 1 101 ? 4.532 -6.083 18.199 1.00 74.31 101 SER A N 1
ATOM 845 C CA . SER A 1 101 ? 5.116 -5.343 17.071 1.00 74.31 101 SER A CA 1
ATOM 846 C C . SER A 1 101 ? 4.060 -4.781 16.135 1.00 74.31 101 SER A C 1
ATOM 848 O O . SER A 1 101 ? 4.211 -3.650 15.666 1.00 74.31 101 SER A O 1
ATOM 850 N N . VAL A 1 102 ? 2.985 -5.530 15.886 1.00 76.31 102 VAL A N 1
ATOM 851 C CA . VAL A 1 102 ? 1.871 -5.042 15.062 1.00 76.31 102 VAL A CA 1
ATOM 852 C C . VAL A 1 102 ? 0.921 -4.134 15.842 1.00 76.31 102 VAL A C 1
ATOM 854 O O . VAL A 1 102 ? 0.269 -3.289 15.235 1.00 76.31 102 VAL A O 1
ATOM 857 N N . LEU A 1 103 ? 0.916 -4.204 17.178 1.00 77.62 103 LEU A N 1
ATOM 858 C CA . LEU A 1 103 ? 0.107 -3.338 18.039 1.00 77.62 103 LEU A CA 1
ATOM 859 C C . LEU A 1 103 ? 0.369 -1.851 17.759 1.00 77.62 103 LEU A C 1
ATOM 861 O O . LEU A 1 103 ? -0.550 -1.040 17.699 1.00 77.62 103 LEU A O 1
ATOM 865 N N . LYS A 1 104 ? 1.635 -1.479 17.523 1.00 77.88 104 LYS A N 1
ATOM 866 C CA . LYS A 1 104 ? 2.019 -0.096 17.185 1.00 77.88 104 LYS A CA 1
ATOM 867 C C . LYS A 1 104 ? 1.500 0.351 15.819 1.00 77.88 104 LYS A C 1
ATOM 869 O O . LYS A 1 104 ? 1.301 1.545 15.612 1.00 77.88 104 LYS A O 1
ATOM 874 N N . TRP A 1 105 ? 1.301 -0.586 14.895 1.00 74.62 105 TRP A N 1
ATOM 875 C CA . TRP A 1 105 ? 0.844 -0.298 13.536 1.00 74.62 105 TRP A CA 1
ATOM 876 C C . TRP A 1 105 ? -0.647 0.028 13.512 1.00 74.62 105 TRP A C 1
ATOM 878 O O . TRP A 1 105 ? -1.073 0.899 12.757 1.00 74.62 105 TRP A O 1
ATOM 888 N N . THR A 1 106 ? -1.414 -0.604 14.398 1.00 77.44 106 THR A N 1
ATOM 889 C CA . THR A 1 106 ? -2.852 -0.371 14.563 1.00 77.44 106 THR A CA 1
ATOM 890 C C . THR A 1 106 ? -3.170 0.587 15.711 1.00 77.44 106 THR A C 1
ATOM 892 O O . THR A 1 106 ? -4.320 0.949 15.894 1.00 77.44 106 THR A O 1
ATOM 895 N N . ALA A 1 107 ? -2.176 1.085 16.456 1.00 78.38 107 ALA A N 1
ATOM 896 C CA . ALA A 1 107 ? -2.388 1.923 17.645 1.00 78.38 107 ALA A CA 1
ATOM 897 C C . ALA A 1 107 ? -3.198 3.213 17.405 1.00 78.38 107 ALA A C 1
ATOM 899 O O . ALA A 1 107 ? -3.715 3.799 18.351 1.00 78.38 107 ALA A O 1
ATOM 900 N N . LYS A 1 108 ? -3.279 3.689 16.157 1.00 79.38 108 LYS A N 1
ATOM 901 C CA . LYS A 1 108 ? -4.034 4.896 15.775 1.00 79.38 108 LYS A CA 1
ATOM 902 C C . LYS A 1 108 ? -5.335 4.589 15.029 1.00 79.38 108 LYS A C 1
ATOM 904 O O . LYS A 1 108 ? -5.939 5.509 14.486 1.00 79.38 108 LYS A O 1
ATOM 909 N N . VAL A 1 109 ? -5.722 3.319 14.937 1.00 83.56 109 VAL A N 1
ATOM 910 C CA . VAL A 1 109 ? -6.868 2.860 14.152 1.00 83.56 109 VAL A CA 1
ATOM 911 C C . VAL A 1 109 ? -7.645 1.841 14.966 1.00 83.56 109 VAL A C 1
ATOM 913 O O . VAL A 1 109 ? -7.113 0.799 15.338 1.00 83.56 109 VAL A O 1
ATOM 916 N N . ASP A 1 110 ? -8.918 2.126 15.210 1.00 87.06 110 ASP A N 1
ATOM 917 C CA . ASP A 1 110 ? -9.817 1.133 15.7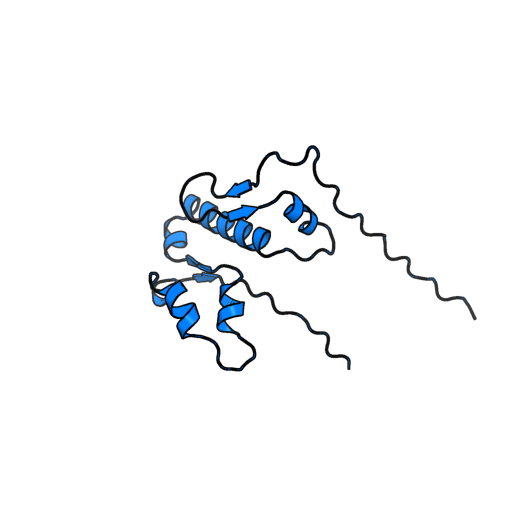80 1.00 87.06 110 ASP A CA 1
ATOM 918 C C . ASP A 1 110 ? -10.294 0.189 14.673 1.00 87.06 110 ASP A C 1
ATOM 920 O O . ASP A 1 110 ? -11.189 0.516 13.894 1.00 87.06 110 ASP A O 1
ATOM 924 N N . LEU A 1 111 ? -9.646 -0.973 14.584 1.00 88.38 111 LEU A N 1
ATOM 925 C CA . LEU A 1 111 ? -9.962 -1.988 13.584 1.00 88.38 111 LEU A CA 1
ATOM 926 C C . LEU A 1 111 ? -11.371 -2.569 13.750 1.00 88.38 111 LEU A C 1
ATOM 928 O O . LEU A 1 111 ? -11.935 -3.033 12.766 1.00 88.38 111 LEU A O 1
ATOM 932 N N . PHE A 1 112 ? -11.948 -2.539 14.954 1.00 89.50 112 PHE A N 1
ATOM 933 C CA . PHE A 1 112 ? -13.279 -3.103 15.197 1.00 89.50 112 PHE A CA 1
ATOM 934 C C . PHE A 1 112 ? -14.407 -2.227 14.647 1.00 89.50 112 PHE A C 1
ATOM 936 O O . PHE A 1 112 ? -15.514 -2.721 14.456 1.00 89.50 112 PHE A O 1
ATOM 943 N N . ASN A 1 113 ? -14.120 -0.959 14.341 1.00 90.62 113 ASN A N 1
ATOM 944 C CA . ASN A 1 113 ? -15.057 -0.061 13.664 1.00 90.62 113 ASN A CA 1
ATOM 945 C C . ASN A 1 113 ? -14.969 -0.147 12.131 1.00 90.62 113 ASN A C 1
ATOM 947 O O . ASN A 1 113 ? -15.632 0.625 11.443 1.00 90.62 113 ASN A O 1
ATOM 951 N N . MET A 1 114 ? -14.133 -1.036 11.589 1.00 94.00 114 MET A N 1
ATOM 952 C CA . MET A 1 114 ? -13.992 -1.234 10.148 1.00 94.00 114 MET A CA 1
ATOM 953 C C . MET A 1 114 ? -14.886 -2.392 9.703 1.00 94.00 114 MET A C 1
ATOM 955 O O . MET A 1 114 ? -14.828 -3.479 10.275 1.00 94.00 114 MET A O 1
ATOM 959 N N . ASN A 1 115 ? -15.657 -2.187 8.637 1.00 96.06 115 ASN A N 1
ATOM 960 C CA . ASN A 1 115 ? -16.427 -3.255 7.998 1.00 96.06 115 ASN A CA 1
ATOM 961 C C . ASN A 1 115 ? -15.527 -4.167 7.157 1.00 96.06 115 ASN A C 1
ATOM 963 O O . ASN A 1 115 ? -15.805 -5.358 7.006 1.00 96.06 115 ASN A O 1
ATOM 967 N N . TYR A 1 116 ? -14.427 -3.619 6.633 1.00 97.00 116 TYR A N 1
ATOM 968 C CA . TYR A 1 116 ? -13.490 -4.347 5.787 1.00 97.00 116 TYR A CA 1
ATOM 969 C C . TYR A 1 116 ? -12.044 -4.070 6.198 1.00 97.00 116 TYR A C 1
ATOM 971 O O . TYR A 1 116 ? -11.635 -2.922 6.365 1.00 97.00 116 TYR A O 1
ATOM 979 N N . ILE A 1 117 ? -11.242 -5.130 6.307 1.00 95.12 117 ILE A N 1
ATOM 980 C CA . ILE A 1 117 ? -9.799 -5.041 6.544 1.00 95.12 117 ILE A CA 1
ATOM 981 C C . ILE A 1 117 ? -9.090 -5.825 5.443 1.00 95.12 117 ILE A C 1
ATOM 983 O O . ILE A 1 117 ? -9.252 -7.039 5.325 1.00 95.12 117 ILE A O 1
ATOM 987 N N . VAL A 1 118 ? -8.299 -5.128 4.634 1.00 95.69 118 VAL A N 1
ATOM 988 C CA . VAL A 1 118 ? -7.545 -5.715 3.526 1.00 95.69 118 VAL A CA 1
ATOM 989 C C . VAL A 1 118 ? -6.124 -6.001 3.991 1.00 95.69 118 VAL A C 1
ATOM 991 O O . VAL A 1 118 ? -5.378 -5.080 4.326 1.00 95.69 118 VAL A O 1
ATOM 994 N N . ILE A 1 119 ? -5.749 -7.283 3.990 1.00 93.06 119 ILE A N 1
ATOM 995 C CA . ILE A 1 119 ? -4.418 -7.752 4.386 1.00 93.06 119 ILE A CA 1
ATOM 996 C C . ILE A 1 119 ? -3.787 -8.503 3.211 1.00 93.06 119 ILE A C 1
ATOM 998 O O . ILE A 1 119 ? -4.196 -9.629 2.925 1.00 93.06 119 ILE A O 1
ATOM 1002 N N . PRO A 1 120 ? -2.801 -7.917 2.517 1.00 92.50 120 PRO A N 1
ATOM 1003 C CA . PRO A 1 120 ? -2.027 -8.653 1.525 1.00 92.50 120 PRO A CA 1
ATOM 1004 C C . PRO A 1 120 ? -1.168 -9.726 2.208 1.00 92.50 120 PRO A C 1
ATOM 1006 O O . PRO A 1 120 ? -0.409 -9.438 3.136 1.00 92.50 120 PRO A O 1
ATOM 1009 N N . ILE A 1 121 ? -1.273 -10.963 1.724 1.00 89.94 121 ILE A N 1
ATOM 1010 C CA . ILE A 1 121 ? -0.511 -12.111 2.219 1.00 89.94 121 ILE A CA 1
ATOM 1011 C C . ILE A 1 121 ? 0.371 -12.631 1.085 1.00 89.94 121 ILE A C 1
ATOM 1013 O O . ILE A 1 121 ? -0.122 -12.994 0.019 1.00 89.94 121 ILE A O 1
ATOM 1017 N N . ASN A 1 122 ? 1.679 -12.665 1.331 1.00 85.50 122 ASN A N 1
ATOM 1018 C CA . ASN A 1 122 ? 2.659 -13.296 0.456 1.00 85.50 122 ASN A CA 1
ATOM 1019 C C . ASN A 1 122 ? 3.255 -14.505 1.185 1.00 85.50 122 ASN A C 1
ATOM 1021 O O . ASN A 1 122 ? 4.186 -14.368 1.979 1.00 85.50 122 ASN A O 1
ATOM 1025 N N . GLU A 1 123 ? 2.683 -15.681 0.949 1.00 79.38 123 GLU A N 1
ATOM 1026 C CA . GLU A 1 123 ? 3.207 -16.937 1.475 1.00 79.38 123 GLU A CA 1
ATOM 1027 C C . GLU A 1 123 ? 4.018 -17.641 0.396 1.00 79.38 123 GLU A C 1
ATOM 1029 O O . GLU A 1 123 ? 3.562 -17.838 -0.732 1.00 79.38 123 GLU A O 1
ATOM 1034 N N . SER A 1 124 ? 5.245 -18.036 0.738 1.00 71.25 124 SER A N 1
ATOM 1035 C CA . SER A 1 124 ? 6.021 -18.871 -0.163 1.00 71.25 124 SER A CA 1
ATOM 1036 C C . SER A 1 124 ? 5.371 -20.250 -0.251 1.00 71.25 124 SER A C 1
ATOM 1038 O O . SER A 1 124 ? 5.317 -20.989 0.733 1.00 71.25 124 SER A O 1
ATOM 1040 N N . TYR A 1 125 ? 4.942 -20.635 -1.453 1.00 55.53 125 TYR A N 1
ATOM 1041 C CA . TYR A 1 125 ? 4.711 -22.036 -1.782 1.00 55.53 125 TYR A CA 1
ATOM 1042 C C . TYR A 1 125 ? 6.072 -22.735 -1.802 1.00 55.53 125 TYR A C 1
ATOM 1044 O O . TYR A 1 125 ? 6.707 -22.885 -2.845 1.00 55.53 125 TYR A O 1
ATOM 1052 N N . ALA A 1 126 ? 6.574 -23.121 -0.630 1.00 50.19 126 ALA A N 1
ATOM 1053 C CA . ALA A 1 126 ? 7.595 -24.148 -0.574 1.00 50.19 126 ALA A CA 1
ATOM 1054 C C . ALA A 1 126 ? 6.930 -25.419 -1.107 1.00 50.19 126 ALA A C 1
ATOM 1056 O O . ALA A 1 126 ? 6.141 -26.048 -0.407 1.00 50.19 126 ALA A O 1
ATOM 1057 N N . LEU A 1 127 ? 7.200 -25.762 -2.368 1.00 48.41 127 LEU A N 1
ATOM 1058 C CA . LEU A 1 127 ? 6.983 -27.116 -2.856 1.00 48.41 127 LEU A CA 1
ATOM 1059 C C . LEU A 1 127 ? 7.771 -28.021 -1.909 1.00 48.41 127 LEU A C 1
ATOM 1061 O O . LEU A 1 127 ? 9.001 -28.050 -1.960 1.00 48.41 127 LEU A O 1
ATOM 1065 N N . SER A 1 128 ? 7.083 -28.692 -0.986 1.00 41.06 128 SER A N 1
ATOM 1066 C CA . SER A 1 128 ? 7.690 -29.797 -0.262 1.00 41.06 128 SER A CA 1
ATOM 1067 C C . SER A 1 128 ? 8.190 -30.785 -1.317 1.00 41.06 128 SER A C 1
ATOM 1069 O O . SER A 1 128 ? 7.388 -31.194 -2.162 1.00 41.06 128 SER A O 1
ATOM 1071 N N . PRO A 1 129 ? 9.485 -31.145 -1.330 1.00 51.09 129 PRO A N 1
ATOM 1072 C CA . PRO A 1 129 ? 9.929 -32.273 -2.127 1.00 51.09 129 PRO A CA 1
ATOM 1073 C C . PRO A 1 129 ? 9.261 -33.510 -1.520 1.00 51.09 129 PRO A C 1
ATOM 1075 O O . PRO A 1 129 ? 9.577 -33.896 -0.394 1.00 51.09 129 PRO A O 1
ATOM 1078 N N . GLY A 1 130 ? 8.247 -34.021 -2.217 1.00 46.44 130 GLY A N 1
ATOM 1079 C CA . GLY A 1 130 ? 7.687 -35.348 -1.972 1.00 46.44 130 GLY A CA 1
ATOM 1080 C C . GLY A 1 130 ? 8.634 -36.438 -2.446 1.00 46.44 130 GLY A C 1
ATOM 1081 O O . GLY A 1 130 ? 9.478 -36.144 -3.325 1.00 46.44 130 GLY A O 1
#

Sequence (130 aa):
MQPLRESRSPKVRKLELPKPKWLSSLLYPFEGPKRQVVEYEDLARLGAEEFLNDNLINFYLRYIEVELQKRDPDLAKETYFLNTFFYGVLARKDGKGNFDSVLKWTAKVDLFNMNYIVIPINESYALSPG

Radius of gyration: 20.06 Å; chains: 1; bounding box: 33×60×52 Å

pLDDT: mean 84.0, std 15.84, range [41.06, 98.0]

Secondary structure (DSSP, 8-state):
-PPP-------PPPP-PPSSPPSS-EEESSSSSSPEEE-GGGGGGGSTTPPPPHHHHHHHHHHHHHHHHHH-HHHHHTEEEPPTHHHHHHT-TTS---HHHHHHHHTTS-GGG-SEEE------------

Foldseek 3Di:
DDDDPDPPDPPQDQDDQDPDADPAWDWPPPDDDDTQTHHSVQVSQVGPPHHRDQSVVQRVLSVVLVVCCVPPVVLSVQEAEDGQCLCVQQVPPVVPRPPVVCCVVCVPPDNVSHPYYHYDYDDDPPPDPD